Protein AF-A0A0M5LSH8-F1 (afdb_monomer_lite)

Radius of gyration: 17.25 Å; chains: 1; bounding box: 39×22×59 Å

Foldseek 3Di:
DVVLLLVQLVLLLVLLVVLVVCLVCQVVVPDQADPVLSVQSNVLSVQSNVLSVVSVDPCSLVSVLVSLVSNCVSCVPRNVPCNVVSVVSVVVSVVSVVVVVVVVVCVVVLVDPVSPPD

Sequence (118 aa):
MKGARGVFAATLILEAIVVLLALLVLPRFGTGSTALGFGVVAGIAVAMILASGVQRRPWGLTAALVLQGALLVAALVFLSSLVVVAVVFILVWAVLFWMRREVARRMAAGTLPSQQQD

Secondary structure (DSSP, 8-state):
--HHHHHHHHHHHHHHHHHHHHHHHGGGG-S---HHHHHHHHHHHHHHHHHHHHTTSTTHHHHHHHHHHHHHHHHHHH-GGGHHHHHHHHHHHHHHHHHHHHHHHHHHTT--TTT---

Structure (mmCIF, N/CA/C/O backbone):
data_AF-A0A0M5LSH8-F1
#
_entry.id   AF-A0A0M5LSH8-F1
#
loop_
_atom_site.group_PDB
_atom_site.id
_atom_site.type_symbol
_atom_site.label_atom_id
_atom_site.label_alt_id
_atom_site.label_comp_id
_atom_site.label_asym_id
_atom_site.label_entity_id
_atom_site.label_seq_id
_atom_site.pdbx_PDB_ins_code
_atom_site.Cartn_x
_atom_site.Cartn_y
_atom_site.Cartn_z
_atom_site.occupancy
_atom_site.B_iso_or_equiv
_atom_site.auth_seq_id
_atom_site.auth_comp_id
_atom_site.auth_asym_id
_atom_site.auth_atom_id
_atom_site.pdbx_PDB_model_num
ATOM 1 N N . MET A 1 1 ? -12.423 2.344 16.507 1.00 56.00 1 MET A N 1
ATOM 2 C CA . MET A 1 1 ? -10.992 2.308 16.890 1.00 56.00 1 MET A CA 1
ATOM 3 C C . MET A 1 1 ? -10.209 3.373 16.121 1.00 56.00 1 MET A C 1
ATOM 5 O O . MET A 1 1 ? -10.050 3.231 14.913 1.00 56.00 1 MET A O 1
ATOM 9 N N . LYS A 1 2 ? -9.769 4.462 16.771 1.00 55.06 2 LYS A N 1
ATOM 10 C CA . LYS A 1 2 ? -8.971 5.521 16.111 1.00 55.06 2 LYS A CA 1
ATOM 11 C C . LYS A 1 2 ? -7.527 5.059 15.814 1.00 55.06 2 LYS A C 1
ATOM 13 O O . LYS A 1 2 ? -7.019 5.376 14.747 1.00 55.06 2 LYS A O 1
ATOM 18 N N . GLY A 1 3 ? -6.936 4.217 16.674 1.00 63.81 3 GLY A N 1
ATOM 19 C CA . GLY A 1 3 ? -5.556 3.714 16.526 1.00 63.81 3 GLY A CA 1
ATOM 20 C C . GLY A 1 3 ? -5.310 2.785 15.328 1.00 63.81 3 GLY A C 1
ATOM 21 O O . GLY A 1 3 ? -4.318 2.947 14.627 1.00 63.81 3 GLY A O 1
ATOM 22 N N . ALA A 1 4 ? -6.244 1.880 15.008 1.00 68.62 4 ALA A N 1
ATOM 23 C CA . ALA A 1 4 ? -6.081 0.931 13.893 1.00 68.62 4 ALA A CA 1
ATOM 24 C C . ALA A 1 4 ? -5.897 1.619 12.524 1.00 68.62 4 ALA A C 1
ATOM 26 O O . ALA A 1 4 ? -5.237 1.091 11.638 1.00 68.62 4 ALA A O 1
ATOM 27 N N . ARG A 1 5 ? -6.452 2.825 12.357 1.00 71.06 5 ARG A N 1
ATOM 28 C CA . ARG A 1 5 ? -6.373 3.589 11.101 1.00 71.06 5 ARG A CA 1
ATOM 29 C C . ARG A 1 5 ? -4.977 4.169 10.862 1.00 71.06 5 ARG A C 1
ATOM 31 O O . ARG A 1 5 ? -4.561 4.257 9.714 1.00 71.06 5 ARG A O 1
ATOM 38 N N . GLY A 1 6 ? -4.272 4.544 11.933 1.00 76.69 6 GLY A N 1
ATOM 39 C CA . GLY A 1 6 ? -2.895 5.037 11.854 1.00 76.69 6 GLY A CA 1
ATOM 40 C C . GLY A 1 6 ? -1.924 3.940 11.425 1.00 76.69 6 GLY A C 1
ATOM 41 O O . GLY A 1 6 ? -1.089 4.175 10.559 1.00 76.69 6 GLY A O 1
ATOM 42 N N . VAL A 1 7 ? -2.110 2.723 11.950 1.00 81.19 7 VAL A N 1
ATOM 43 C CA . VAL A 1 7 ? -1.300 1.551 11.578 1.00 81.19 7 VAL A CA 1
ATOM 44 C C . VAL A 1 7 ? -1.436 1.246 10.085 1.00 81.19 7 VAL A C 1
ATOM 46 O O . VAL A 1 7 ? -0.427 1.154 9.400 1.00 81.19 7 VAL A O 1
ATOM 49 N N . PHE A 1 8 ? -2.661 1.200 9.542 1.00 81.56 8 PHE A N 1
ATOM 50 C CA . PHE A 1 8 ? -2.860 0.940 8.108 1.00 81.56 8 PHE A CA 1
ATOM 51 C C . PHE A 1 8 ? -2.237 2.005 7.196 1.00 81.56 8 PHE A C 1
ATOM 53 O O . PHE A 1 8 ? -1.816 1.680 6.088 1.00 81.56 8 PHE A O 1
ATOM 60 N N . ALA A 1 9 ? -2.217 3.274 7.617 1.00 81.88 9 ALA A N 1
ATOM 61 C CA . ALA A 1 9 ? -1.600 4.345 6.837 1.00 81.88 9 ALA A CA 1
ATOM 62 C C . ALA A 1 9 ? -0.069 4.224 6.854 1.00 81.88 9 ALA A C 1
ATOM 64 O O . ALA A 1 9 ? 0.564 4.322 5.806 1.00 81.88 9 ALA A O 1
ATOM 65 N N . ALA A 1 10 ? 0.511 3.943 8.028 1.00 85.19 10 ALA A N 1
ATOM 66 C CA . ALA A 1 10 ? 1.944 3.705 8.174 1.00 85.19 10 ALA A CA 1
ATOM 67 C C . ALA A 1 10 ? 2.410 2.494 7.349 1.00 85.19 10 ALA A C 1
ATOM 69 O O . ALA A 1 10 ? 3.437 2.581 6.681 1.00 85.19 10 ALA A O 1
ATOM 70 N N . THR A 1 11 ? 1.633 1.402 7.331 1.00 88.56 11 THR A N 1
ATOM 71 C CA . THR A 1 11 ? 1.937 0.227 6.502 1.00 88.56 11 THR A CA 1
ATOM 72 C C . THR A 1 11 ? 1.962 0.572 5.014 1.00 88.56 11 THR A C 1
ATOM 74 O O . THR A 1 11 ? 2.947 0.248 4.364 1.00 88.56 11 THR A O 1
ATOM 77 N N . LEU A 1 12 ? 0.962 1.286 4.473 1.00 85.00 12 LEU A N 1
ATOM 78 C CA . LEU A 1 12 ? 0.976 1.662 3.047 1.00 85.00 12 LEU A CA 1
ATOM 79 C C . LEU A 1 12 ? 2.186 2.515 2.663 1.00 85.00 12 LEU A C 1
ATOM 81 O O . LEU A 1 12 ? 2.744 2.329 1.586 1.00 85.00 12 LEU A O 1
ATOM 85 N N . ILE A 1 13 ? 2.578 3.461 3.520 1.00 86.38 13 ILE A N 1
ATOM 86 C CA . ILE A 1 13 ? 3.746 4.311 3.259 1.00 86.38 13 ILE A CA 1
ATOM 87 C C . ILE A 1 13 ? 5.020 3.469 3.258 1.00 86.38 13 ILE A C 1
ATOM 89 O O . ILE A 1 13 ? 5.831 3.595 2.342 1.00 86.38 13 ILE A O 1
ATOM 93 N N . LEU A 1 14 ? 5.189 2.598 4.258 1.00 89.94 14 LEU A N 1
ATOM 94 C CA . LEU A 1 14 ? 6.338 1.698 4.334 1.00 89.94 14 LEU A CA 1
ATOM 95 C C . LEU A 1 14 ? 6.422 0.802 3.093 1.00 89.94 14 LEU A C 1
ATOM 97 O O . LEU A 1 14 ? 7.491 0.666 2.504 1.00 89.94 14 LEU A O 1
ATOM 101 N N . GLU A 1 15 ? 5.297 0.225 2.674 1.00 87.56 15 GLU A N 1
ATOM 102 C CA . GLU A 1 15 ? 5.236 -0.611 1.478 1.00 87.56 15 GLU A CA 1
ATOM 103 C C . GLU A 1 15 ? 5.594 0.184 0.222 1.00 87.56 15 GLU A C 1
ATOM 105 O O . GLU A 1 15 ? 6.433 -0.267 -0.552 1.00 87.56 15 GLU A O 1
ATOM 110 N N . ALA A 1 16 ? 5.051 1.393 0.050 1.00 87.12 16 ALA A N 1
ATOM 111 C CA . ALA A 1 16 ? 5.389 2.251 -1.082 1.00 87.12 16 ALA A CA 1
ATOM 112 C C . ALA A 1 16 ? 6.894 2.557 -1.146 1.00 87.12 16 ALA A C 1
ATOM 114 O O . ALA A 1 16 ? 7.492 2.473 -2.219 1.00 87.12 16 ALA A O 1
ATOM 115 N N . ILE A 1 17 ? 7.526 2.847 -0.003 1.00 88.88 17 ILE A N 1
ATOM 116 C CA . ILE A 1 17 ? 8.979 3.048 0.078 1.00 88.88 17 ILE A CA 1
ATOM 117 C C . ILE A 1 17 ? 9.713 1.787 -0.381 1.00 88.88 17 ILE A C 1
ATOM 119 O O . ILE A 1 17 ? 10.608 1.869 -1.218 1.00 88.88 17 ILE A O 1
ATOM 123 N N . VAL A 1 18 ? 9.323 0.615 0.116 1.00 90.31 18 VAL A N 1
ATOM 124 C CA . VAL A 1 18 ? 9.952 -0.657 -0.260 1.00 90.31 18 VAL A CA 1
ATOM 125 C C . VAL A 1 18 ? 9.760 -0.970 -1.752 1.00 90.31 18 VAL A C 1
ATOM 127 O O . VAL A 1 18 ? 10.709 -1.436 -2.379 1.00 90.31 18 VAL A O 1
ATOM 130 N N . VAL A 1 19 ? 8.605 -0.658 -2.362 1.00 86.88 19 VAL A N 1
ATOM 131 C CA . VAL A 1 19 ? 8.405 -0.790 -3.823 1.00 86.88 19 VAL A CA 1
ATOM 132 C C . VAL A 1 19 ? 9.354 0.124 -4.594 1.00 86.88 19 VAL A C 1
ATOM 134 O O . VAL A 1 19 ? 10.009 -0.322 -5.535 1.00 86.88 19 VAL A O 1
ATOM 137 N N . LEU A 1 20 ? 9.461 1.395 -4.197 1.00 87.31 20 LEU A N 1
ATOM 138 C CA . LEU A 1 20 ? 10.361 2.350 -4.848 1.00 87.31 20 LEU A CA 1
ATOM 139 C C . LEU A 1 20 ? 11.830 1.918 -4.718 1.00 87.31 20 LEU A C 1
ATOM 141 O O . LEU A 1 20 ? 12.590 2.011 -5.681 1.00 87.31 20 LEU A O 1
ATOM 145 N N . LEU A 1 21 ? 12.223 1.382 -3.561 1.00 88.62 21 LEU A N 1
ATOM 146 C CA . LEU A 1 21 ? 13.556 0.812 -3.359 1.00 88.62 21 LEU A CA 1
ATOM 147 C C . LEU A 1 21 ? 13.777 -0.447 -4.210 1.00 88.62 21 LEU A C 1
ATOM 149 O O . LEU A 1 21 ? 14.853 -0.610 -4.781 1.00 88.62 21 LEU A O 1
ATOM 153 N N . ALA A 1 22 ? 12.769 -1.309 -4.361 1.00 83.81 22 ALA A N 1
ATOM 154 C CA . ALA A 1 22 ? 12.856 -2.480 -5.233 1.00 83.81 22 ALA A CA 1
ATOM 155 C C . ALA A 1 22 ? 13.076 -2.078 -6.701 1.00 83.81 22 ALA A C 1
ATOM 157 O O . ALA A 1 22 ? 13.893 -2.692 -7.389 1.00 83.81 22 ALA A O 1
ATOM 158 N N . LEU A 1 23 ? 12.422 -1.003 -7.162 1.00 81.94 23 LEU A N 1
ATOM 159 C CA . LEU A 1 23 ? 12.658 -0.428 -8.489 1.00 81.94 23 LEU A CA 1
ATOM 160 C C . LEU A 1 23 ? 14.088 0.103 -8.661 1.00 81.94 23 LEU A C 1
ATOM 162 O O . LEU A 1 23 ? 14.655 -0.046 -9.740 1.00 81.94 23 LEU A O 1
ATOM 166 N N . LEU A 1 24 ? 14.693 0.673 -7.614 1.00 85.38 24 LEU A N 1
ATOM 167 C CA . LEU A 1 24 ? 16.083 1.143 -7.649 1.00 85.38 24 LEU A CA 1
ATOM 168 C C . LEU A 1 24 ? 17.089 -0.013 -7.781 1.00 85.38 24 LEU A C 1
ATOM 170 O O . LEU A 1 24 ? 18.119 0.131 -8.440 1.00 85.38 24 LEU A O 1
ATOM 174 N N . VAL A 1 25 ? 16.798 -1.164 -7.169 1.00 82.38 25 VAL A N 1
ATOM 175 C CA . VAL A 1 25 ? 17.655 -2.363 -7.234 1.00 82.38 25 VAL A CA 1
ATOM 176 C C . VAL A 1 25 ? 17.461 -3.127 -8.548 1.00 82.38 25 VAL A C 1
ATOM 178 O O . VAL A 1 25 ? 18.382 -3.793 -9.018 1.00 82.38 25 VAL A O 1
ATOM 181 N N . LEU A 1 26 ? 16.298 -2.992 -9.184 1.00 75.50 26 LEU A N 1
ATOM 182 C CA . LEU A 1 26 ? 15.898 -3.728 -10.381 1.00 75.50 26 LEU A CA 1
ATOM 183 C C . LEU A 1 26 ? 16.938 -3.774 -11.525 1.00 75.50 26 LEU A C 1
ATOM 185 O O . LEU A 1 26 ? 17.156 -4.864 -12.060 1.00 75.50 26 LEU A O 1
ATOM 189 N N . PRO A 1 27 ? 17.637 -2.675 -11.887 1.00 75.62 27 PRO A N 1
ATOM 190 C CA . PRO A 1 27 ? 18.625 -2.694 -12.968 1.00 75.62 27 PRO A CA 1
ATOM 191 C C . PRO A 1 27 ? 19.821 -3.618 -12.696 1.00 75.62 27 PRO A C 1
ATOM 193 O O . PRO A 1 27 ? 20.498 -4.033 -13.633 1.00 75.62 27 PRO A O 1
ATOM 196 N N . ARG A 1 28 ? 20.082 -3.973 -11.428 1.00 74.12 28 ARG A N 1
ATOM 197 C CA . ARG A 1 28 ? 21.171 -4.887 -11.046 1.00 74.12 28 ARG A CA 1
ATOM 198 C C . ARG A 1 28 ? 20.919 -6.332 -11.462 1.00 74.12 28 ARG A C 1
ATOM 200 O O . ARG A 1 28 ? 21.875 -7.095 -11.533 1.00 74.12 28 ARG A O 1
ATOM 207 N N . PHE A 1 29 ? 19.671 -6.705 -11.740 1.00 68.56 29 PHE A N 1
ATOM 208 C CA . PHE A 1 29 ? 19.320 -8.087 -12.058 1.00 68.56 29 PHE A CA 1
ATOM 209 C C . PHE A 1 29 ? 19.504 -8.466 -13.526 1.00 68.56 29 PHE A C 1
ATOM 211 O O . PHE A 1 29 ? 19.388 -9.647 -13.814 1.00 68.56 29 PHE A O 1
ATOM 218 N N . GLY A 1 30 ? 19.848 -7.515 -14.409 1.00 56.69 30 GLY A N 1
ATOM 219 C CA . GLY A 1 30 ? 20.168 -7.767 -15.817 1.00 56.69 30 GLY A CA 1
ATOM 220 C C . GLY A 1 30 ? 18.992 -8.357 -16.609 1.00 56.69 30 GLY A C 1
ATOM 221 O O . GLY A 1 30 ? 18.493 -9.427 -16.317 1.00 56.69 30 GLY A O 1
ATOM 222 N N . THR A 1 31 ? 18.538 -7.659 -17.647 1.00 55.84 31 THR A N 1
ATOM 223 C CA . THR A 1 31 ? 17.614 -8.178 -18.685 1.00 55.84 31 THR A CA 1
ATOM 224 C C . THR A 1 31 ? 16.123 -8.356 -18.349 1.00 55.84 31 THR A C 1
ATOM 226 O O . THR A 1 31 ? 15.389 -8.827 -19.210 1.00 55.84 31 THR A O 1
ATOM 229 N N . GLY A 1 32 ? 15.624 -7.946 -17.176 1.00 52.66 32 GLY A N 1
ATOM 230 C CA . GLY A 1 32 ? 14.215 -8.186 -16.795 1.00 52.66 32 GLY A CA 1
ATOM 231 C C . GLY A 1 32 ? 13.222 -7.017 -16.898 1.00 52.66 32 GLY A C 1
ATOM 232 O O . GLY A 1 32 ? 12.024 -7.248 -16.776 1.00 52.66 32 GLY A O 1
ATOM 233 N N . SER A 1 33 ? 13.658 -5.763 -17.073 1.00 55.19 33 SER A N 1
ATOM 234 C CA . SER A 1 33 ? 12.756 -4.608 -16.922 1.00 55.19 33 SER A CA 1
ATOM 235 C C . SER A 1 33 ? 12.308 -4.013 -18.258 1.00 55.19 33 SER A C 1
ATOM 237 O O . SER A 1 33 ? 13.053 -3.272 -18.902 1.00 55.19 33 SER A O 1
ATOM 239 N N . THR A 1 34 ? 11.060 -4.254 -18.651 1.00 69.06 34 THR A N 1
ATOM 240 C CA . THR A 1 34 ? 10.404 -3.453 -19.695 1.00 69.06 34 THR A CA 1
ATOM 241 C C . THR A 1 34 ? 10.140 -2.049 -19.136 1.00 69.06 34 THR A C 1
ATOM 243 O O . THR A 1 34 ? 9.615 -1.928 -18.029 1.00 69.06 34 THR A O 1
ATOM 246 N N . ALA A 1 35 ? 10.454 -0.976 -19.874 1.00 75.94 35 ALA A N 1
ATOM 247 C CA . ALA A 1 35 ? 10.195 0.411 -19.442 1.00 75.94 35 ALA A CA 1
ATOM 248 C C . ALA A 1 35 ? 8.727 0.645 -19.014 1.00 75.94 35 ALA A C 1
ATOM 250 O O . ALA A 1 35 ? 8.451 1.403 -18.085 1.00 75.94 35 ALA A O 1
ATOM 251 N N . LEU A 1 36 ? 7.797 -0.090 -19.632 1.00 78.00 36 LEU A N 1
ATOM 252 C CA . LEU A 1 36 ? 6.389 -0.164 -19.235 1.00 78.00 36 LEU A CA 1
ATOM 253 C C . LEU A 1 36 ? 6.187 -0.696 -17.808 1.00 78.00 36 LEU A C 1
ATOM 255 O O . LEU A 1 36 ? 5.440 -0.100 -17.039 1.00 78.00 36 LEU A O 1
ATOM 259 N N . GLY A 1 37 ? 6.871 -1.779 -17.433 1.00 77.56 37 GLY A N 1
ATOM 260 C CA . GLY A 1 37 ? 6.784 -2.369 -16.096 1.00 77.56 37 GLY A CA 1
ATOM 261 C C . GLY A 1 37 ? 7.262 -1.419 -15.003 1.00 77.56 37 GLY A C 1
ATOM 262 O O . GLY A 1 37 ? 6.615 -1.288 -13.965 1.00 77.56 37 GLY A O 1
ATOM 263 N N . PHE A 1 38 ? 8.349 -0.690 -15.272 1.00 82.25 38 PHE A N 1
ATOM 264 C CA . PHE A 1 38 ? 8.845 0.349 -14.370 1.00 82.25 38 PHE A CA 1
ATOM 265 C C . PHE A 1 38 ? 7.796 1.449 -14.151 1.00 82.25 38 PHE A C 1
ATOM 267 O O . PHE A 1 38 ? 7.494 1.790 -13.009 1.00 82.25 38 PHE A O 1
ATOM 274 N N . GLY A 1 39 ? 7.193 1.961 -15.232 1.00 84.62 39 GLY A N 1
ATOM 275 C CA . GLY A 1 39 ? 6.157 2.994 -15.154 1.00 84.62 39 GLY A CA 1
ATOM 276 C C . GLY A 1 39 ? 4.904 2.543 -14.398 1.00 84.62 39 GLY A C 1
ATOM 277 O O . GLY A 1 39 ? 4.404 3.279 -13.549 1.00 84.62 39 GLY A O 1
ATOM 278 N N . VAL A 1 40 ? 4.427 1.319 -14.650 1.00 85.12 40 VAL A N 1
ATOM 279 C CA . VAL A 1 40 ? 3.251 0.752 -13.966 1.00 85.12 40 VAL A CA 1
ATOM 280 C C . VAL A 1 40 ? 3.504 0.612 -12.466 1.00 85.12 40 VAL A C 1
ATOM 282 O O . VAL A 1 40 ? 2.701 1.083 -11.663 1.00 85.12 40 VAL A O 1
ATOM 285 N N . VAL A 1 41 ? 4.627 0.011 -12.068 1.00 84.12 41 VAL A N 1
ATOM 286 C CA . VAL A 1 41 ? 4.937 -0.211 -10.647 1.00 84.12 41 VAL A CA 1
ATOM 287 C C . VAL A 1 41 ? 5.219 1.106 -9.920 1.00 84.12 41 VAL A C 1
ATOM 289 O O . VAL A 1 41 ? 4.754 1.286 -8.794 1.00 84.12 41 VAL A O 1
ATOM 292 N N . ALA A 1 42 ? 5.892 2.063 -10.565 1.00 86.81 42 ALA A N 1
ATOM 293 C CA . ALA A 1 42 ? 6.071 3.405 -10.011 1.00 86.81 42 ALA A CA 1
ATOM 294 C C . ALA A 1 42 ? 4.722 4.122 -9.816 1.00 86.81 42 ALA A C 1
ATOM 296 O O . ALA A 1 42 ? 4.484 4.718 -8.766 1.00 86.81 42 ALA A O 1
ATOM 297 N N . GLY A 1 43 ? 3.809 4.010 -10.786 1.00 87.81 43 GLY A N 1
ATOM 298 C CA . GLY A 1 43 ? 2.450 4.540 -10.678 1.00 87.81 43 GLY A CA 1
ATOM 299 C C . GLY A 1 43 ? 1.667 3.926 -9.515 1.00 87.81 43 GLY A C 1
ATOM 300 O O . GLY A 1 43 ? 1.024 4.652 -8.757 1.00 87.81 43 GLY A O 1
ATOM 301 N N . ILE A 1 44 ? 1.777 2.608 -9.317 1.00 86.81 44 ILE A N 1
ATOM 302 C CA . ILE A 1 44 ? 1.168 1.914 -8.173 1.00 86.81 44 ILE A CA 1
ATOM 303 C C . ILE A 1 44 ? 1.763 2.423 -6.856 1.00 86.81 44 ILE A C 1
ATOM 305 O O . ILE A 1 44 ? 1.006 2.736 -5.942 1.00 86.81 44 ILE A O 1
ATOM 309 N N . ALA A 1 45 ? 3.086 2.583 -6.758 1.00 86.44 45 ALA A N 1
ATOM 310 C CA . ALA A 1 45 ? 3.726 3.105 -5.549 1.00 86.44 45 ALA A CA 1
ATOM 311 C C . ALA A 1 45 ? 3.233 4.521 -5.194 1.00 86.44 45 ALA A C 1
ATOM 313 O O . ALA A 1 45 ? 2.907 4.799 -4.040 1.00 86.44 45 ALA A O 1
ATOM 314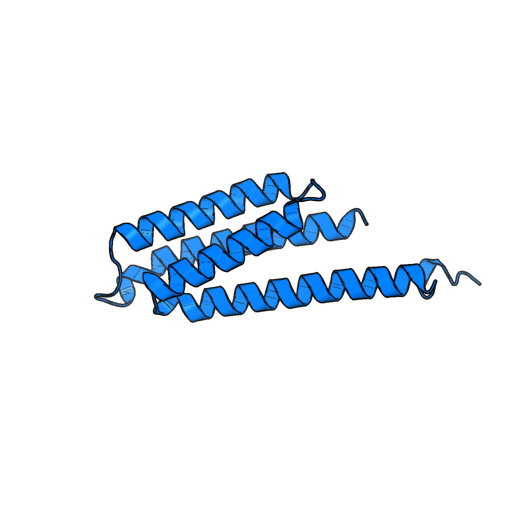 N N . VAL A 1 46 ? 3.094 5.408 -6.186 1.00 88.06 46 VAL A N 1
ATOM 315 C CA . VAL A 1 46 ? 2.505 6.743 -5.982 1.00 88.06 46 VAL A CA 1
ATOM 316 C C . VAL A 1 46 ? 1.044 6.634 -5.538 1.00 88.06 46 VAL A C 1
ATOM 318 O O . VAL A 1 46 ? 0.632 7.313 -4.596 1.00 88.06 46 VAL A O 1
ATOM 321 N N . ALA A 1 47 ? 0.264 5.746 -6.156 1.00 86.88 47 ALA A N 1
ATOM 322 C CA . ALA A 1 47 ? -1.119 5.505 -5.761 1.00 86.88 47 ALA A CA 1
ATOM 323 C C . ALA A 1 47 ? -1.232 4.984 -4.316 1.00 86.88 47 ALA A C 1
ATOM 325 O O . ALA A 1 47 ? -2.146 5.393 -3.603 1.00 86.88 47 ALA A O 1
ATOM 326 N N . MET A 1 48 ? -0.286 4.164 -3.845 1.00 83.44 48 MET A N 1
ATOM 327 C CA . MET A 1 48 ? -0.209 3.721 -2.446 1.00 83.44 48 MET A CA 1
ATOM 328 C C . MET A 1 48 ? 0.050 4.890 -1.486 1.00 83.44 48 MET A C 1
ATOM 330 O O . MET A 1 48 ? -0.609 4.987 -0.448 1.00 83.44 48 MET A O 1
ATOM 334 N N . ILE A 1 49 ? 0.941 5.822 -1.843 1.00 83.94 49 ILE A N 1
ATOM 335 C CA . ILE A 1 49 ? 1.198 7.034 -1.044 1.00 83.94 49 ILE A CA 1
ATOM 336 C C . ILE A 1 49 ? -0.072 7.884 -0.941 1.00 83.94 49 ILE A C 1
ATOM 338 O O . ILE A 1 49 ? -0.472 8.267 0.162 1.00 83.94 49 ILE A O 1
ATOM 342 N N . LEU A 1 50 ? -0.741 8.133 -2.070 1.00 83.62 50 LEU A N 1
ATOM 343 C CA . LEU A 1 50 ? -1.994 8.890 -2.112 1.00 83.62 50 LEU A CA 1
ATOM 344 C C . LEU A 1 50 ? -3.102 8.191 -1.311 1.00 83.62 50 LEU A C 1
ATOM 346 O O . LEU A 1 50 ? -3.808 8.834 -0.5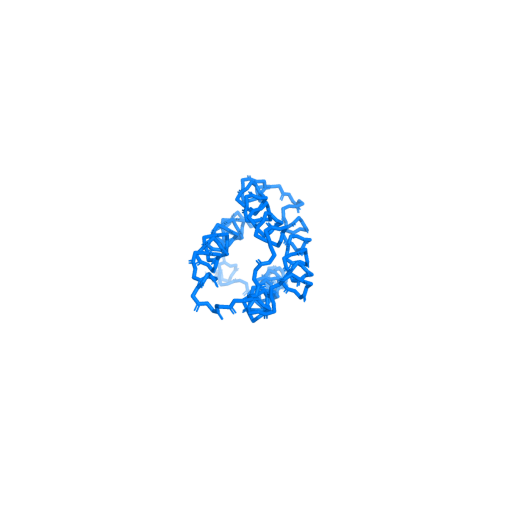28 1.00 83.62 50 LEU A O 1
ATOM 350 N N . ALA A 1 51 ? -3.214 6.868 -1.445 1.00 79.25 51 ALA A N 1
ATOM 351 C CA . ALA A 1 51 ? -4.162 6.060 -0.690 1.00 79.25 51 ALA A CA 1
ATOM 352 C C . ALA A 1 51 ? -3.904 6.143 0.821 1.00 79.25 51 ALA A C 1
ATOM 354 O O . ALA A 1 51 ? -4.866 6.258 1.580 1.00 79.25 51 ALA A O 1
ATOM 355 N N . SER A 1 52 ? -2.643 6.228 1.266 1.00 78.31 52 SER A N 1
ATOM 356 C CA . SER A 1 52 ? -2.311 6.402 2.689 1.00 78.31 52 SER A CA 1
ATOM 357 C C . SER A 1 52 ? -2.904 7.684 3.300 1.00 78.31 52 SER A C 1
ATOM 359 O O . SER A 1 52 ? -3.296 7.694 4.469 1.00 78.31 52 SER A O 1
ATOM 361 N N . GLY A 1 53 ? -3.067 8.750 2.506 1.00 72.94 53 GLY A N 1
ATOM 362 C CA . GLY A 1 53 ? -3.771 9.965 2.928 1.00 72.94 53 GLY A CA 1
ATOM 363 C C . GLY A 1 53 ? -5.285 9.754 3.067 1.00 72.94 53 GLY A C 1
ATOM 364 O O . GLY A 1 53 ? -5.931 10.309 3.961 1.00 72.94 53 GLY A O 1
ATOM 365 N N . VAL A 1 54 ? -5.850 8.885 2.225 1.00 72.62 54 VAL A N 1
ATOM 366 C CA . VAL A 1 54 ? -7.279 8.531 2.186 1.00 72.62 54 VAL A CA 1
ATOM 367 C C . VAL A 1 54 ? -7.639 7.419 3.185 1.00 72.62 54 VAL A C 1
ATOM 369 O O . VAL A 1 54 ? -8.818 7.251 3.507 1.00 72.62 54 VAL A O 1
ATOM 372 N N . GLN A 1 55 ? -6.656 6.746 3.799 1.00 66.88 55 GLN A N 1
ATOM 373 C CA . GLN A 1 55 ? -6.838 5.726 4.851 1.00 66.88 55 GLN A CA 1
ATOM 374 C C . GLN A 1 55 ? -7.706 6.200 6.034 1.00 66.88 55 GLN A C 1
ATOM 376 O O . GLN A 1 55 ? -8.279 5.402 6.782 1.00 66.88 55 GLN A O 1
ATOM 381 N N . ARG A 1 56 ? -7.845 7.523 6.208 1.00 61.38 56 ARG A N 1
ATOM 382 C CA . ARG A 1 56 ? -8.761 8.135 7.178 1.00 61.38 56 ARG A CA 1
ATOM 383 C C . ARG A 1 56 ? -10.234 7.821 6.895 1.00 61.38 56 ARG A C 1
ATOM 385 O O . ARG A 1 56 ? -11.033 7.927 7.822 1.00 61.38 56 ARG A O 1
ATOM 392 N N . ARG A 1 57 ? -10.627 7.390 5.691 1.00 64.19 57 ARG A N 1
ATOM 393 C CA . ARG A 1 57 ? -12.010 7.015 5.330 1.00 64.19 57 ARG A CA 1
ATOM 394 C C . ARG A 1 57 ? -12.293 5.513 5.512 1.00 64.19 57 ARG A C 1
ATOM 396 O O . ARG A 1 57 ? -11.379 4.701 5.426 1.00 64.19 57 ARG A O 1
ATOM 403 N N . PRO A 1 58 ? -13.560 5.116 5.759 1.00 62.25 58 PRO A N 1
ATOM 404 C CA . PRO A 1 58 ? -13.942 3.708 5.951 1.00 62.25 58 PRO A CA 1
ATOM 405 C C . PRO A 1 58 ? -13.647 2.807 4.736 1.00 62.25 58 PRO A C 1
ATOM 407 O O . PRO A 1 58 ? -13.48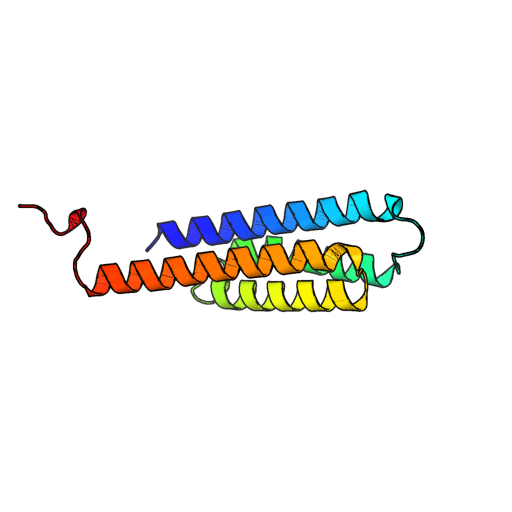0 1.606 4.912 1.00 62.25 58 PRO A O 1
ATOM 410 N N . TRP A 1 59 ? -13.520 3.389 3.539 1.00 66.81 59 TRP A N 1
ATOM 411 C CA . TRP A 1 59 ? -13.137 2.708 2.294 1.00 66.81 59 TRP A CA 1
ATOM 412 C C . TRP A 1 59 ? -11.617 2.596 2.067 1.00 66.81 59 TRP A C 1
ATOM 414 O O . TRP A 1 59 ? -11.186 2.001 1.087 1.00 66.81 59 TRP A O 1
ATOM 424 N N . GLY A 1 60 ? -10.775 3.137 2.955 1.00 70.25 60 GLY A N 1
ATOM 425 C CA . GLY A 1 60 ? -9.317 3.061 2.784 1.00 70.25 60 GLY A CA 1
ATOM 426 C C . GLY A 1 60 ? -8.782 1.626 2.819 1.00 70.25 60 GLY A C 1
ATOM 427 O O . GLY A 1 60 ? -7.848 1.289 2.103 1.00 70.25 60 GLY A O 1
ATOM 428 N N . LEU A 1 61 ? -9.426 0.752 3.599 1.00 73.56 61 LEU A N 1
ATOM 429 C CA . LEU A 1 61 ? -9.049 -0.658 3.704 1.00 73.56 61 LEU A CA 1
ATOM 430 C C . LEU A 1 61 ? -9.297 -1.420 2.392 1.00 73.56 61 LEU A C 1
ATOM 432 O O . LEU A 1 61 ? -8.462 -2.212 1.970 1.00 73.56 61 LEU A O 1
ATOM 436 N N . THR A 1 62 ? -10.443 -1.182 1.748 1.00 77.38 62 THR A N 1
ATOM 437 C CA . THR A 1 62 ? -10.769 -1.812 0.464 1.00 77.38 62 THR A CA 1
ATOM 438 C C . THR A 1 62 ? -9.882 -1.266 -0.649 1.00 77.38 62 THR A C 1
ATOM 440 O O . THR A 1 62 ? -9.386 -2.049 -1.450 1.00 77.38 62 THR A O 1
ATOM 443 N N . ALA A 1 63 ? -9.601 0.041 -0.655 1.00 79.06 63 ALA A N 1
ATOM 444 C CA . ALA A 1 63 ? -8.666 0.649 -1.602 1.00 79.06 63 ALA A CA 1
ATOM 445 C C . ALA A 1 63 ? -7.249 0.057 -1.493 1.00 79.06 63 ALA A C 1
ATOM 447 O O . ALA A 1 63 ? -6.640 -0.265 -2.510 1.00 79.06 63 ALA A O 1
ATOM 448 N N . ALA A 1 64 ? -6.748 -0.145 -0.271 1.00 82.31 64 ALA A N 1
ATOM 449 C CA . ALA A 1 64 ? -5.439 -0.751 -0.051 1.00 82.31 64 ALA A CA 1
ATOM 450 C C . ALA A 1 64 ? -5.378 -2.214 -0.524 1.00 82.31 64 ALA A C 1
ATOM 452 O O . ALA A 1 64 ? -4.431 -2.599 -1.198 1.00 82.31 64 ALA A O 1
ATOM 453 N N . LEU A 1 65 ? -6.418 -3.012 -0.259 1.00 83.69 65 LEU A N 1
ATOM 454 C CA . LEU A 1 65 ? -6.502 -4.391 -0.758 1.00 83.69 65 LEU A CA 1
ATOM 455 C C . LEU A 1 65 ? -6.516 -4.460 -2.294 1.00 83.69 65 LEU A C 1
ATOM 457 O O . LEU A 1 65 ? -5.870 -5.331 -2.875 1.00 83.69 65 LEU A O 1
ATOM 461 N N . VAL A 1 66 ? -7.220 -3.535 -2.955 1.00 86.94 66 VAL A N 1
ATOM 462 C CA . VAL A 1 66 ? -7.232 -3.433 -4.424 1.00 86.94 66 VAL A CA 1
ATOM 463 C C . VAL A 1 66 ? -5.844 -3.071 -4.959 1.00 86.94 66 VAL A C 1
ATOM 465 O O . VAL A 1 66 ? -5.384 -3.694 -5.914 1.00 86.94 66 VAL A O 1
ATOM 468 N N . LEU A 1 67 ? -5.153 -2.118 -4.324 1.00 84.94 67 LEU A N 1
ATOM 469 C CA . LEU A 1 67 ? -3.775 -1.750 -4.670 1.00 84.94 67 LEU A CA 1
ATOM 470 C C . LEU A 1 67 ? -2.803 -2.922 -4.500 1.00 84.94 67 LEU A C 1
ATOM 472 O O . LEU A 1 67 ? -1.946 -3.120 -5.358 1.00 84.94 67 LEU A O 1
ATOM 476 N N . GLN A 1 68 ? -2.984 -3.746 -3.466 1.00 86.38 68 GLN A N 1
ATOM 477 C CA . GLN A 1 68 ? -2.174 -4.947 -3.253 1.00 86.38 68 GLN A CA 1
ATOM 478 C C . GLN A 1 68 ? -2.355 -5.970 -4.371 1.00 86.38 68 GLN A C 1
ATOM 480 O O . GLN A 1 68 ? -1.377 -6.509 -4.889 1.00 86.38 68 GLN A O 1
ATOM 485 N N . GLY A 1 69 ? -3.605 -6.210 -4.774 1.00 86.00 69 GLY A N 1
ATOM 486 C CA . GLY A 1 69 ? -3.906 -7.072 -5.914 1.00 86.00 69 GLY A CA 1
ATOM 487 C C . GLY A 1 69 ? -3.298 -6.532 -7.209 1.00 86.00 69 GLY A C 1
ATOM 488 O O . GLY A 1 69 ? -2.670 -7.283 -7.953 1.00 86.00 69 GLY A O 1
ATOM 489 N N . ALA A 1 70 ? -3.413 -5.223 -7.446 1.00 86.31 70 ALA A N 1
ATOM 490 C CA . ALA A 1 70 ? -2.822 -4.570 -8.611 1.00 86.31 70 ALA A CA 1
ATOM 491 C C . ALA A 1 70 ? -1.289 -4.694 -8.632 1.00 86.31 70 ALA A C 1
ATOM 493 O O . ALA A 1 70 ? -0.723 -5.013 -9.677 1.00 86.31 70 ALA A O 1
ATOM 494 N N . LEU A 1 71 ? -0.621 -4.507 -7.486 1.00 85.69 71 LEU A N 1
ATOM 495 C CA . LEU A 1 71 ? 0.826 -4.688 -7.354 1.00 85.69 71 LEU A CA 1
ATOM 496 C C . LEU A 1 71 ? 1.241 -6.131 -7.664 1.00 85.69 71 LEU A C 1
ATOM 498 O O . LEU A 1 71 ? 2.206 -6.336 -8.395 1.00 85.69 71 LEU A O 1
ATOM 502 N N . LEU A 1 72 ? 0.511 -7.127 -7.152 1.00 86.81 72 LEU A N 1
ATOM 503 C CA . LEU A 1 72 ? 0.799 -8.537 -7.422 1.00 86.81 72 LEU A CA 1
ATOM 504 C C . LEU A 1 72 ? 0.665 -8.867 -8.910 1.00 86.81 72 LEU A C 1
ATOM 506 O O . LEU A 1 72 ? 1.553 -9.500 -9.476 1.00 86.81 72 LEU A O 1
ATOM 510 N N . VAL A 1 73 ? -0.417 -8.420 -9.552 1.00 86.81 73 VAL A N 1
ATOM 511 C CA . VAL A 1 73 ? -0.625 -8.627 -10.992 1.00 86.81 73 VAL A CA 1
ATOM 512 C C . VAL A 1 73 ? 0.481 -7.942 -11.794 1.00 86.81 73 VAL A C 1
ATOM 514 O O . VAL A 1 73 ? 1.057 -8.557 -12.688 1.00 86.81 73 VAL A O 1
ATOM 517 N N . ALA A 1 74 ? 0.842 -6.705 -11.441 1.00 83.56 74 ALA A N 1
ATOM 518 C CA . ALA A 1 74 ? 1.932 -5.993 -12.096 1.00 83.56 74 ALA A CA 1
ATOM 519 C C . ALA A 1 74 ? 3.285 -6.704 -11.912 1.00 83.56 74 ALA A C 1
ATOM 521 O O . ALA A 1 74 ? 4.043 -6.834 -12.872 1.00 83.56 74 ALA A O 1
ATOM 522 N N . ALA A 1 75 ? 3.575 -7.215 -10.713 1.00 82.62 75 ALA A N 1
ATOM 523 C CA . ALA A 1 75 ? 4.789 -7.978 -10.444 1.00 82.62 75 ALA A CA 1
ATOM 524 C C . ALA A 1 75 ? 4.830 -9.286 -11.253 1.00 82.62 75 ALA A C 1
ATOM 526 O O . ALA A 1 75 ? 5.846 -9.594 -11.866 1.00 82.62 75 ALA A O 1
ATOM 527 N N . LEU A 1 76 ? 3.724 -10.030 -11.329 1.00 82.56 76 LEU A N 1
ATOM 528 C CA . LEU A 1 76 ? 3.655 -11.278 -12.098 1.00 82.56 76 LEU A CA 1
ATOM 529 C C . LEU A 1 76 ? 3.854 -11.060 -13.603 1.00 82.56 76 LEU A C 1
ATOM 531 O O . LEU A 1 76 ? 4.543 -11.850 -14.243 1.00 82.56 76 LEU A O 1
ATOM 535 N N . VAL A 1 77 ? 3.254 -10.004 -14.158 1.00 79.75 77 VAL A N 1
ATOM 536 C CA . VAL A 1 77 ? 3.256 -9.741 -15.606 1.00 79.75 77 VAL A CA 1
ATOM 537 C C . VAL A 1 77 ? 4.553 -9.087 -16.069 1.00 79.75 77 VAL A C 1
ATOM 539 O O . VAL A 1 77 ? 5.072 -9.441 -17.124 1.00 79.75 77 VAL A O 1
ATOM 542 N N . PHE A 1 78 ? 5.068 -8.119 -15.310 1.00 72.50 78 PHE A N 1
ATOM 543 C CA . PHE A 1 78 ? 6.153 -7.265 -15.787 1.00 72.50 78 PHE A CA 1
ATOM 544 C C . PHE A 1 78 ? 7.504 -7.559 -15.145 1.00 72.50 78 PHE A C 1
ATOM 546 O O . PHE A 1 78 ? 8.519 -7.289 -15.777 1.00 72.50 78 PHE A O 1
ATOM 553 N N . LEU A 1 79 ? 7.541 -8.037 -13.895 1.00 74.00 79 LEU A N 1
ATOM 554 C CA . LEU A 1 79 ? 8.765 -8.095 -13.090 1.00 74.00 79 LEU A CA 1
ATOM 555 C C . LEU A 1 79 ? 8.744 -9.286 -12.126 1.00 74.00 79 LEU A C 1
ATOM 557 O O . LEU A 1 79 ? 8.488 -9.128 -10.931 1.00 74.00 79 LEU A O 1
ATOM 561 N N . SER A 1 80 ? 9.066 -10.483 -12.620 1.00 73.44 80 SER A N 1
ATOM 562 C CA . SER A 1 80 ? 8.987 -11.718 -11.824 1.00 73.44 80 SER A CA 1
ATOM 563 C C . SER A 1 80 ? 9.820 -11.675 -10.530 1.00 73.44 80 SER A C 1
ATOM 565 O O . SER A 1 80 ? 9.452 -12.306 -9.541 1.00 73.44 80 SER A O 1
ATOM 567 N N . SER A 1 81 ? 10.896 -10.880 -10.485 1.00 76.00 81 SER A N 1
ATOM 568 C CA . SER A 1 81 ? 11.708 -10.654 -9.278 1.00 76.00 81 SER A CA 1
ATOM 569 C C . SER A 1 81 ? 10.960 -9.924 -8.151 1.00 76.00 81 SER A C 1
ATOM 571 O O . SER A 1 81 ? 11.307 -10.089 -6.983 1.00 76.00 81 SER A O 1
ATOM 573 N N . LEU A 1 82 ? 9.912 -9.155 -8.467 1.00 78.75 82 LEU A N 1
ATOM 574 C CA . LEU A 1 82 ? 9.090 -8.433 -7.489 1.00 78.75 82 LEU A CA 1
ATOM 575 C C . LEU A 1 82 ? 7.939 -9.274 -6.929 1.00 78.75 82 LEU A C 1
ATOM 577 O O . LEU A 1 82 ? 7.286 -8.848 -5.976 1.00 78.75 82 LEU A O 1
ATOM 581 N N . VAL A 1 83 ? 7.689 -10.469 -7.472 1.00 82.50 83 VAL A N 1
ATOM 582 C CA . VAL A 1 83 ? 6.575 -11.329 -7.037 1.00 82.50 83 VAL A CA 1
ATOM 583 C C . VAL A 1 83 ? 6.710 -11.692 -5.563 1.00 82.50 83 VAL A C 1
ATOM 585 O O . VAL A 1 83 ? 5.735 -11.613 -4.822 1.00 82.50 83 VAL A O 1
ATOM 588 N N . VAL A 1 84 ? 7.926 -12.006 -5.110 1.00 84.12 84 VAL A N 1
ATOM 589 C CA . VAL A 1 84 ? 8.191 -12.317 -3.697 1.00 84.12 84 VAL A CA 1
ATOM 590 C C . VAL A 1 84 ? 7.816 -11.134 -2.799 1.00 84.12 84 VAL A C 1
ATOM 592 O O . VAL A 1 84 ? 7.143 -11.322 -1.788 1.00 84.12 84 VAL A O 1
ATOM 595 N N . VAL A 1 85 ? 8.179 -9.909 -3.192 1.00 84.69 85 VAL A N 1
ATOM 596 C CA . VAL A 1 85 ? 7.847 -8.686 -2.440 1.00 84.69 85 VAL A CA 1
ATOM 597 C C . VAL A 1 85 ? 6.332 -8.479 -2.383 1.00 84.69 85 VAL A C 1
ATOM 599 O O . VAL A 1 85 ? 5.781 -8.254 -1.306 1.00 84.69 85 VAL A O 1
ATOM 602 N N . ALA A 1 86 ? 5.642 -8.621 -3.517 1.00 85.81 86 ALA A N 1
ATOM 603 C CA . ALA A 1 86 ? 4.190 -8.473 -3.584 1.00 85.81 86 ALA A CA 1
ATOM 604 C C . ALA A 1 86 ? 3.451 -9.513 -2.720 1.00 85.81 86 ALA A C 1
ATOM 606 O O . ALA A 1 86 ? 2.475 -9.183 -2.045 1.00 85.81 86 ALA A O 1
ATOM 607 N N . VAL A 1 87 ? 3.936 -10.757 -2.684 1.00 87.56 87 VAL A N 1
ATOM 608 C CA . VAL A 1 87 ? 3.379 -11.818 -1.831 1.00 87.56 87 VAL A CA 1
ATOM 609 C C . VAL A 1 87 ? 3.557 -11.491 -0.348 1.00 87.56 87 VAL A C 1
ATOM 611 O O . VAL A 1 87 ? 2.602 -11.619 0.421 1.00 87.56 87 VAL A O 1
ATOM 614 N N . VAL A 1 88 ? 4.744 -11.031 0.064 1.00 88.62 88 VAL A N 1
ATOM 615 C CA . VAL A 1 88 ? 5.004 -10.638 1.461 1.00 88.62 88 VAL A CA 1
ATOM 616 C C . VAL A 1 88 ? 4.048 -9.532 1.901 1.00 88.62 88 VAL A C 1
ATOM 618 O O . VAL A 1 88 ? 3.475 -9.600 2.985 1.00 88.62 88 VAL A O 1
ATOM 621 N N . PHE A 1 89 ? 3.808 -8.546 1.045 1.00 86.19 89 PHE A N 1
ATOM 622 C CA . PHE A 1 89 ? 2.859 -7.471 1.319 1.00 86.19 89 PHE A CA 1
ATOM 623 C C . PHE A 1 89 ? 1.415 -7.947 1.456 1.00 86.19 89 PHE A C 1
ATOM 625 O O . PHE A 1 89 ? 0.712 -7.533 2.378 1.00 86.19 89 PHE A O 1
ATOM 632 N N . ILE A 1 90 ? 0.962 -8.859 0.594 1.00 87.94 90 ILE A N 1
ATOM 633 C CA . ILE A 1 90 ? -0.360 -9.481 0.753 1.00 87.94 90 ILE A CA 1
ATOM 634 C C . ILE A 1 90 ? -0.457 -10.201 2.100 1.00 87.94 90 ILE A C 1
ATOM 636 O O . ILE A 1 90 ? -1.479 -10.099 2.779 1.00 87.94 90 ILE A O 1
ATOM 640 N N . LEU A 1 91 ? 0.609 -10.887 2.516 1.00 89.19 91 LEU A N 1
ATOM 641 C CA . LEU A 1 91 ? 0.654 -11.588 3.794 1.00 89.19 91 LEU A CA 1
ATOM 642 C C . LEU A 1 91 ? 0.574 -10.616 4.982 1.00 89.19 91 LEU A C 1
ATOM 644 O O . LEU A 1 91 ? -0.211 -10.843 5.903 1.00 89.19 91 LEU A O 1
ATOM 648 N N . VAL A 1 92 ? 1.299 -9.493 4.936 1.00 88.00 92 VAL A N 1
ATOM 649 C CA . VAL A 1 92 ? 1.199 -8.419 5.942 1.00 88.00 92 VAL A CA 1
ATOM 650 C C . VAL A 1 92 ? -0.235 -7.895 6.038 1.00 88.00 92 VAL A C 1
ATOM 652 O O . VAL A 1 92 ? -0.787 -7.784 7.135 1.00 88.00 92 VAL A O 1
ATOM 655 N N . TRP A 1 93 ? -0.885 -7.638 4.902 1.00 86.62 93 TRP A N 1
ATOM 656 C CA . TRP A 1 93 ? -2.276 -7.185 4.873 1.00 86.62 93 TRP A CA 1
ATOM 657 C C . TRP A 1 93 ? -3.267 -8.226 5.389 1.00 86.62 93 TRP A C 1
ATOM 659 O O . TRP A 1 93 ? -4.211 -7.869 6.099 1.00 86.62 93 TRP A O 1
ATOM 669 N N . ALA A 1 94 ? -3.047 -9.506 5.093 1.00 86.69 94 ALA A N 1
ATOM 670 C CA . ALA A 1 94 ? -3.854 -10.594 5.630 1.00 86.69 94 ALA A CA 1
ATOM 671 C C . ALA A 1 94 ? -3.780 -10.637 7.166 1.00 86.69 94 ALA A C 1
ATOM 673 O O . ALA A 1 94 ? -4.816 -10.726 7.829 1.00 86.69 94 ALA A O 1
ATOM 674 N N . VAL A 1 95 ? -2.580 -10.485 7.738 1.00 85.75 95 VAL A N 1
ATOM 675 C CA . VAL A 1 95 ? -2.374 -10.414 9.196 1.00 85.75 95 VAL A CA 1
ATOM 676 C C . VAL A 1 95 ? -3.055 -9.183 9.792 1.00 85.75 95 VAL A C 1
ATOM 678 O O . VAL A 1 95 ? -3.777 -9.282 10.783 1.00 85.75 95 VAL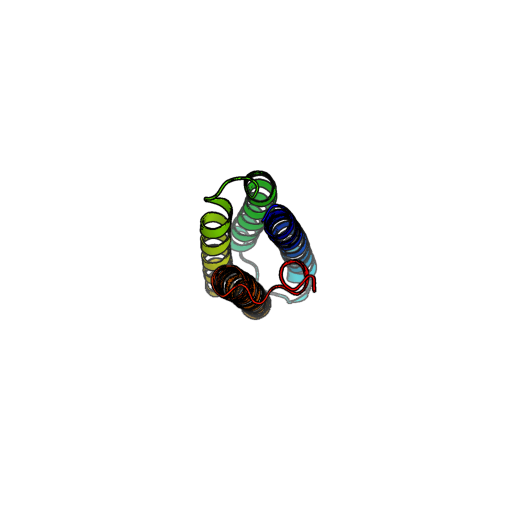 A O 1
ATOM 681 N N . LEU A 1 96 ? -2.897 -8.019 9.167 1.00 85.56 96 LEU A N 1
ATOM 682 C CA . LEU A 1 96 ? -3.534 -6.772 9.590 1.00 85.56 96 LEU A CA 1
ATOM 683 C C . LEU A 1 96 ? -5.068 -6.861 9.582 1.00 85.56 96 LEU A C 1
ATOM 685 O O . LEU A 1 96 ? -5.746 -6.396 10.507 1.00 85.56 96 LEU A O 1
ATOM 689 N N . PHE A 1 97 ? -5.627 -7.499 8.557 1.00 84.75 97 PHE A N 1
ATOM 690 C CA . PHE A 1 97 ? -7.055 -7.755 8.454 1.00 84.75 97 PHE A CA 1
ATOM 691 C C . PHE A 1 97 ? -7.545 -8.749 9.511 1.00 84.75 97 PHE A C 1
ATOM 693 O O . PHE A 1 97 ? -8.583 -8.508 10.140 1.00 84.75 97 PHE A O 1
ATOM 700 N N . TRP A 1 98 ? -6.785 -9.823 9.749 1.00 85.38 98 TRP A N 1
ATOM 701 C CA . TRP A 1 98 ? -7.049 -10.766 10.833 1.00 85.38 98 TRP A CA 1
ATOM 702 C C . TRP A 1 98 ? -7.089 -10.034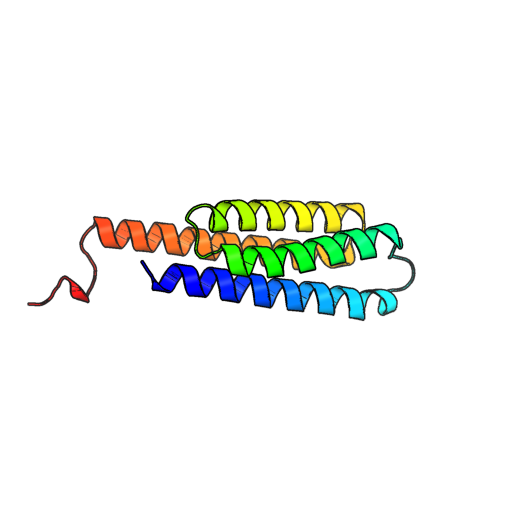 12.168 1.00 85.38 98 TRP A C 1
ATOM 704 O O . TRP A 1 98 ? -8.092 -10.116 12.874 1.00 85.38 98 TRP A O 1
ATOM 714 N N . MET A 1 99 ? -6.042 -9.280 12.512 1.00 83.75 99 MET A N 1
ATOM 715 C CA . MET A 1 99 ? -5.966 -8.553 13.781 1.00 83.75 99 MET A CA 1
ATOM 716 C C . MET A 1 99 ? -7.167 -7.628 13.972 1.00 83.75 99 MET A C 1
ATOM 718 O O . MET A 1 99 ? -7.743 -7.580 15.055 1.00 83.75 99 MET A O 1
ATOM 722 N N . ARG A 1 100 ? -7.609 -6.931 12.919 1.00 82.50 100 ARG A N 1
ATOM 723 C CA . ARG A 1 100 ? -8.810 -6.090 12.996 1.00 82.50 100 ARG A CA 1
ATOM 724 C C . ARG A 1 100 ? -10.065 -6.898 13.327 1.00 82.50 100 ARG A C 1
ATOM 726 O O . ARG A 1 100 ? -10.869 -6.441 14.140 1.00 82.50 100 ARG A O 1
ATOM 733 N N . ARG A 1 101 ? -10.256 -8.058 12.692 1.00 81.25 101 ARG A N 1
ATOM 734 C CA . ARG A 1 101 ? -11.389 -8.953 12.980 1.00 81.25 101 ARG A CA 1
ATOM 735 C C . ARG A 1 101 ? -11.323 -9.485 14.405 1.00 81.25 101 ARG A C 1
ATOM 737 O O . ARG A 1 101 ? -12.332 -9.463 15.099 1.00 81.25 101 ARG A O 1
ATOM 744 N N . GLU A 1 102 ? -10.141 -9.897 14.840 1.00 84.12 102 GLU A N 1
ATOM 745 C CA . GLU A 1 102 ? -9.918 -10.441 16.175 1.00 84.12 102 GLU A CA 1
ATOM 746 C C . GLU A 1 102 ? -10.184 -9.394 17.258 1.00 84.12 102 GLU A C 1
ATOM 748 O O . GLU A 1 102 ? -10.913 -9.657 18.210 1.00 84.12 102 GLU A O 1
ATOM 753 N N . VAL A 1 103 ? -9.690 -8.165 17.090 1.00 80.31 103 VAL A N 1
ATOM 754 C CA . VAL A 1 103 ? -9.971 -7.099 18.057 1.00 80.31 103 VAL A CA 1
ATOM 755 C C . VAL A 1 103 ? -11.451 -6.722 18.055 1.00 80.31 103 VAL A C 1
ATOM 757 O O . VAL A 1 103 ? -12.024 -6.540 19.124 1.00 80.31 103 VAL A O 1
ATOM 760 N N . ALA A 1 104 ? -12.106 -6.663 16.892 1.00 81.56 104 ALA A N 1
ATOM 761 C CA . ALA A 1 104 ? -13.550 -6.431 16.831 1.00 81.56 104 ALA A CA 1
ATOM 762 C C . ALA A 1 104 ? -14.343 -7.544 17.540 1.00 81.56 104 ALA A C 1
ATOM 764 O O . ALA A 1 104 ? -15.309 -7.255 18.245 1.00 81.56 104 ALA A O 1
ATOM 765 N N . ARG A 1 105 ? -13.902 -8.802 17.410 1.00 80.81 105 ARG A N 1
ATOM 766 C CA . ARG A 1 105 ? -14.484 -9.959 18.100 1.00 80.81 105 ARG A CA 1
ATOM 767 C C . ARG A 1 105 ? -14.316 -9.855 19.615 1.00 80.81 105 ARG A C 1
ATOM 769 O O . ARG A 1 105 ? -15.290 -10.027 20.338 1.00 80.81 105 ARG A O 1
ATOM 776 N N . ARG A 1 106 ? -13.115 -9.507 20.090 1.00 76.06 106 ARG A N 1
ATOM 777 C CA . ARG A 1 106 ? -12.822 -9.301 21.522 1.00 76.06 106 ARG A CA 1
ATOM 778 C C . ARG A 1 106 ? -13.575 -8.112 22.116 1.00 76.06 106 ARG A C 1
ATOM 780 O O . ARG A 1 106 ? -14.025 -8.185 23.251 1.00 76.06 106 ARG A O 1
ATOM 787 N N . MET A 1 107 ? -13.759 -7.042 21.340 1.00 75.94 107 MET A N 1
ATOM 788 C CA . MET A 1 107 ? -14.603 -5.908 21.729 1.00 75.94 107 MET A CA 1
ATOM 789 C C . MET A 1 107 ? -16.069 -6.319 21.897 1.00 75.94 107 MET A C 1
ATOM 791 O O . MET A 1 107 ? -16.687 -5.936 22.883 1.00 75.94 107 MET A O 1
ATOM 795 N N . ALA A 1 108 ? -16.618 -7.103 20.963 1.00 79.25 108 ALA A N 1
ATOM 796 C CA . ALA A 1 108 ? -17.997 -7.588 21.037 1.00 79.25 108 ALA A CA 1
ATOM 797 C C . ALA A 1 108 ? -18.215 -8.591 22.184 1.00 79.25 108 ALA A C 1
ATOM 799 O O . ALA A 1 108 ? -19.295 -8.634 22.760 1.00 79.25 108 ALA A O 1
ATOM 800 N N . A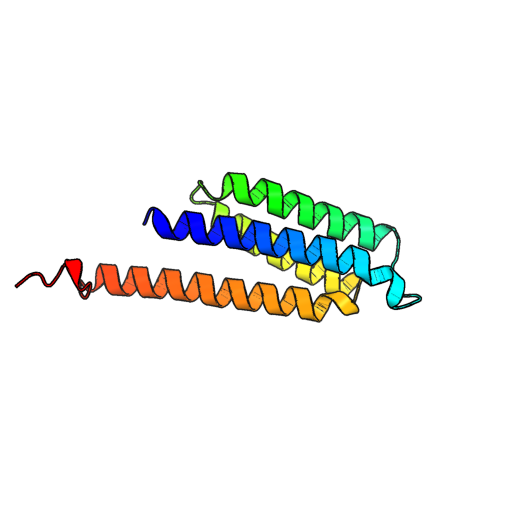LA A 1 109 ? -17.186 -9.369 22.528 1.00 80.00 109 ALA A N 1
ATOM 801 C CA . ALA A 1 109 ? -17.217 -10.322 23.634 1.00 80.00 109 ALA A CA 1
ATOM 802 C C . ALA A 1 109 ? -17.013 -9.679 25.023 1.00 80.00 109 ALA A C 1
ATOM 804 O O . ALA A 1 109 ? -17.078 -10.386 26.022 1.00 80.00 109 ALA A O 1
ATOM 805 N N . GLY A 1 110 ? -16.725 -8.373 25.110 1.00 71.81 110 GLY A N 1
ATOM 806 C CA . GLY A 1 110 ? -16.514 -7.674 26.385 1.00 71.81 110 GLY A CA 1
ATOM 807 C C . GLY A 1 110 ? -15.233 -8.061 27.141 1.00 71.81 110 GLY A C 1
ATOM 808 O O . GLY A 1 110 ? -14.998 -7.566 28.235 1.00 71.81 110 GLY A O 1
ATOM 809 N N . THR A 1 111 ? -14.357 -8.892 26.567 1.00 71.38 111 THR A N 1
ATOM 810 C CA . THR A 1 111 ? -13.150 -9.428 27.229 1.00 71.38 111 THR A CA 1
ATOM 811 C C . THR A 1 111 ? -11.956 -8.465 27.190 1.00 71.38 111 THR A C 1
ATOM 813 O O . THR A 1 111 ? -10.802 -8.898 27.144 1.00 71.38 111 THR A O 1
ATOM 816 N N . LEU A 1 112 ? -12.196 -7.157 27.076 1.00 67.56 112 LEU A N 1
ATOM 817 C CA . LEU A 1 112 ? -11.111 -6.181 27.082 1.00 67.56 112 LEU A CA 1
ATOM 818 C C . LEU A 1 112 ? -10.642 -5.965 28.528 1.00 67.56 112 LEU A C 1
ATOM 820 O O . LEU A 1 112 ? -11.483 -5.665 29.371 1.00 67.56 112 LEU A O 1
ATOM 824 N N . PRO A 1 113 ? -9.328 -6.001 28.818 1.00 64.81 113 PRO A N 1
ATOM 825 C CA . PRO A 1 113 ? -8.816 -5.741 30.167 1.00 64.81 113 PRO A CA 1
ATOM 826 C C . PRO A 1 113 ? -9.248 -4.379 30.735 1.00 64.81 113 PRO A C 1
ATOM 828 O O . PRO A 1 113 ? -9.417 -4.230 31.933 1.00 64.81 113 PRO A O 1
ATOM 831 N N . SER A 1 114 ? -9.495 -3.383 29.874 1.00 64.69 114 SER A N 1
ATOM 832 C CA . SER A 1 114 ? -10.018 -2.069 30.279 1.00 64.69 114 SER A CA 1
ATOM 833 C C . SER A 1 114 ? -11.519 -2.053 30.612 1.00 64.69 114 SER A C 1
ATOM 835 O O . SER A 1 114 ? -12.022 -1.022 31.038 1.00 64.69 114 SER A O 1
ATOM 837 N N . GLN A 1 115 ? -12.255 -3.125 30.309 1.00 62.84 115 GLN A N 1
ATOM 838 C CA . GLN A 1 115 ? -13.676 -3.315 30.644 1.00 62.84 115 GLN A CA 1
ATOM 839 C C . GLN A 1 115 ? -13.848 -4.221 31.875 1.00 62.84 115 GLN A C 1
ATOM 841 O O . GLN A 1 115 ? -14.919 -4.238 32.465 1.00 62.84 115 GLN A O 1
ATOM 846 N N . GLN A 1 116 ? -12.797 -4.947 32.265 1.00 65.44 116 GLN A N 1
ATOM 847 C CA . GLN A 1 116 ? -12.719 -5.754 33.484 1.00 65.44 116 GLN A CA 1
ATOM 848 C C . GLN A 1 116 ? -12.097 -4.933 34.625 1.00 65.44 116 GLN A C 1
ATOM 850 O O . GLN A 1 116 ? -11.148 -5.374 35.266 1.00 65.44 116 GLN A O 1
ATOM 855 N N . GLN A 1 117 ? -12.563 -3.695 34.814 1.00 60.09 117 GLN A N 1
ATOM 856 C CA . GLN A 1 117 ? -12.257 -2.970 36.044 1.00 60.09 117 GLN A CA 1
ATOM 857 C C . GLN A 1 117 ? -13.114 -3.594 37.149 1.00 60.09 117 GLN A C 1
ATOM 859 O O . GLN A 1 117 ? -14.329 -3.395 37.145 1.00 60.09 117 GLN A O 1
ATOM 864 N N . ASP A 1 118 ? -12.475 -4.402 38.000 1.00 55.34 118 ASP A N 1
ATOM 865 C CA . ASP A 1 118 ? -13.003 -4.807 39.310 1.00 55.34 118 ASP A CA 1
ATOM 866 C C . ASP A 1 118 ? -13.260 -3.579 40.203 1.00 55.34 118 ASP A C 1
ATOM 868 O O . ASP A 1 118 ? -12.463 -2.607 40.128 1.00 55.34 118 ASP A O 1
#

pLDDT: mean 78.63, std 9.45, range [52.66, 90.31]